Protein AF-A0A7C4BRM4-F1 (afdb_monomer)

Secondary structure (DSSP, 8-state):
-------------SS--EEEETTEEEE--------SEEEEEEE-SS-EEEEEEE-HHHHHHHHHHHT-S-HHHHHHHHT-TT----HHHHHHHHHHHT-HHHHHHHHHHHHHTGGGSS--GGGGHHHHTT--SSPEE-------SSPPPEEEEGGGTEEEEHHHHHHHS-----

Foldseek 3Di:
DDDDDPDDDDDDDPDQDWDDDPPDIRTDDPDPDPPQWDWDWDDDPVDIDTDIDHHPLLVLLVCLVVVVDQLVVSLVVLLALVDADDLVVNLVNCVVVVDQVSLLSVLQSCLQNVVSYVDDPVSNVSSQVSHDPAQEESDDPDDDPDDFDWDADPSSSYTYGPVVCVSRPPPPPD

Mean predicted aligned error: 9.88 Å

Sequence (174 aa):
MKEEDIKNVFIYSKHPSKIRVGKTTYKMIKNKQSFGTIKIEYQTTYTKLDLIITDFERTLIDCARTKSLKLEELIAILKNPKINIDMSRIINYLEKYKKPILYNKIGLILDTTKSFTRLQEEDFEKIR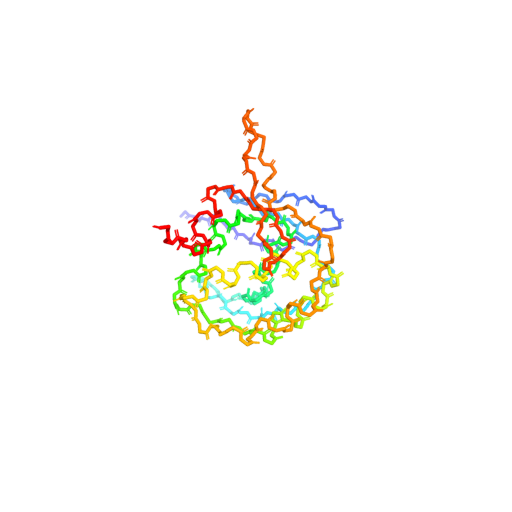KKLSKKIFYAREKELRLIRPRYKYYGKWNIMIPENLYYQIAPKTNI

Solvent-accessible surface area (backbone atoms only — not comparable to full-atom values): 11081 Å² total; per-residue (Å²): 133,85,82,80,83,83,78,85,77,87,84,84,66,101,60,86,51,73,46,72,59,91,93,46,74,48,73,57,72,94,64,97,68,83,74,53,60,42,81,44,79,44,80,53,100,86,50,79,42,84,42,81,43,65,36,70,59,46,45,54,52,47,33,72,70,71,58,78,51,56,72,68,57,54,39,57,61,48,48,38,67,85,57,83,81,61,63,68,57,41,52,55,50,50,59,74,66,71,45,47,69,53,35,26,51,51,48,46,46,51,63,66,22,22,92,33,40,92,61,54,80,73,73,46,51,70,43,60,78,52,46,51,92,62,75,43,69,68,71,76,88,72,92,55,99,66,78,80,58,67,41,80,40,76,95,39,37,31,31,30,43,43,80,56,40,69,75,61,49,78,81,77,84,126

Nearest PDB structures (foldseek):
  2hcj-assembly1_B  TM=4.576E-01  e=3.606E+00  Escherichia coli
  4htw-assembly1_A  TM=3.089E-01  e=5.116E+00  Simian immunodeficiency virus

Radius of gyration: 19.08 Å; Cα contacts (8 Å, |Δi|>4): 186; chains: 1; bounding box: 47×41×61 Å

pLDDT: mean 77.68, std 18.04, range [32.34, 96.81]

Structure (mmCIF, N/CA/C/O backbone):
data_AF-A0A7C4BRM4-F1
#
_entry.id   AF-A0A7C4BRM4-F1
#
loop_
_atom_site.group_PDB
_atom_site.id
_atom_site.type_symbol
_atom_site.label_atom_id
_atom_site.label_alt_id
_atom_site.label_comp_id
_atom_site.label_asym_id
_atom_site.label_entity_id
_atom_site.label_seq_id
_atom_site.pdbx_PDB_ins_code
_atom_site.Cartn_x
_atom_site.Cartn_y
_atom_site.Cartn_z
_atom_site.occupancy
_atom_site.B_iso_or_equiv
_atom_site.auth_seq_id
_atom_site.auth_comp_id
_atom_site.auth_asym_id
_atom_site.auth_atom_id
_atom_site.pdbx_PDB_model_num
ATOM 1 N N . MET A 1 1 ? -13.341 13.755 43.335 1.00 36.22 1 MET A N 1
ATOM 2 C CA . MET A 1 1 ? -12.575 14.728 42.529 1.00 36.22 1 MET A CA 1
ATOM 3 C C . MET A 1 1 ? -12.864 14.385 41.074 1.00 36.22 1 MET A C 1
ATOM 5 O O . MET A 1 1 ? -12.566 13.268 40.682 1.00 36.22 1 MET A O 1
ATOM 9 N N . LYS A 1 2 ? -13.631 15.223 40.364 1.00 33.69 2 LYS A N 1
ATOM 10 C CA . LYS A 1 2 ? -14.141 14.929 39.014 1.00 33.69 2 LYS A CA 1
ATOM 11 C C . LYS A 1 2 ? -13.002 15.117 38.008 1.00 33.69 2 LYS A C 1
ATOM 13 O O . LYS A 1 2 ? -12.504 16.229 37.887 1.00 33.69 2 LYS A O 1
ATOM 18 N N . GLU A 1 3 ? -12.575 14.037 37.360 1.00 36.88 3 GLU A N 1
ATOM 19 C CA . GLU A 1 3 ? -11.632 14.084 36.240 1.00 36.88 3 GLU A CA 1
ATOM 20 C C . GLU A 1 3 ? -12.310 14.739 35.035 1.00 36.88 3 GLU A C 1
ATOM 22 O O . GLU A 1 3 ? -13.430 14.387 34.665 1.00 36.88 3 GLU A O 1
ATOM 27 N N . GLU A 1 4 ? -11.646 15.750 34.485 1.00 40.09 4 GLU A N 1
ATOM 28 C CA . GLU A 1 4 ? -12.152 16.603 33.419 1.00 40.09 4 GLU A CA 1
ATOM 29 C C . GLU A 1 4 ? -12.359 15.834 32.106 1.00 40.09 4 GLU A C 1
ATOM 31 O O . GLU A 1 4 ? -11.478 15.133 31.603 1.00 40.09 4 GLU A O 1
ATOM 36 N N . ASP A 1 5 ? -13.553 16.029 31.546 1.00 43.59 5 ASP A N 1
ATOM 37 C CA . ASP A 1 5 ? -14.030 15.527 30.263 1.00 43.59 5 ASP A CA 1
ATOM 38 C C . ASP A 1 5 ? -13.080 15.859 29.102 1.00 43.59 5 ASP A C 1
ATOM 40 O O . ASP A 1 5 ? -13.054 16.986 28.594 1.00 43.59 5 ASP A O 1
ATOM 44 N N . ILE A 1 6 ? -12.402 14.851 28.551 1.00 36.62 6 ILE A N 1
ATOM 45 C CA . ILE A 1 6 ? -11.828 14.975 27.207 1.00 36.62 6 ILE A CA 1
ATOM 46 C C . ILE A 1 6 ? -12.916 14.631 26.184 1.00 36.62 6 ILE A C 1
ATOM 48 O O . ILE A 1 6 ? -13.073 13.492 25.742 1.00 36.62 6 ILE A O 1
ATOM 52 N N . LYS A 1 7 ? -13.672 15.660 25.787 1.00 42.53 7 LYS A N 1
ATOM 53 C CA . LYS A 1 7 ? -14.561 15.637 24.617 1.00 42.53 7 LYS A CA 1
ATOM 54 C C . LYS A 1 7 ? -13.718 15.537 23.346 1.00 42.53 7 LYS A C 1
ATOM 56 O O . LYS A 1 7 ? -12.992 16.468 22.999 1.00 42.53 7 LYS A O 1
ATOM 61 N N . ASN A 1 8 ? -13.836 14.433 22.613 1.00 38.59 8 ASN A N 1
ATOM 62 C CA . ASN A 1 8 ? -13.218 14.334 21.294 1.00 38.59 8 ASN A CA 1
ATOM 63 C C . ASN A 1 8 ? -14.037 15.131 20.267 1.00 38.59 8 ASN A C 1
ATOM 65 O O . ASN A 1 8 ? -15.181 14.806 19.961 1.00 38.59 8 ASN A O 1
ATOM 69 N N . VAL A 1 9 ? -13.421 16.194 19.751 1.00 32.34 9 VAL A N 1
ATOM 70 C CA . VAL A 1 9 ? -13.951 17.088 18.716 1.00 32.34 9 VAL A CA 1
ATOM 71 C C . VAL A 1 9 ? -13.557 16.556 17.337 1.00 32.34 9 VAL A C 1
ATOM 73 O O . VAL A 1 9 ? -12.372 16.380 17.049 1.00 32.34 9 VAL A O 1
ATOM 76 N N . PHE A 1 10 ? -14.530 16.364 16.447 1.00 38.91 10 PHE A N 1
ATOM 77 C CA . PHE A 1 10 ? -14.266 16.104 15.031 1.00 38.91 10 PHE A CA 1
ATOM 78 C C . PHE A 1 10 ? -14.108 17.435 14.295 1.00 38.91 10 PHE A C 1
ATOM 80 O O . PHE A 1 10 ? -15.077 18.141 14.026 1.00 38.91 10 PHE A O 1
ATOM 87 N N . ILE A 1 11 ? -12.869 17.802 13.976 1.00 38.56 11 ILE A N 1
ATOM 88 C CA . ILE A 1 11 ? -12.576 19.037 13.247 1.00 38.56 11 ILE A CA 1
ATOM 89 C C . ILE A 1 11 ? -12.656 18.733 11.753 1.00 38.56 11 ILE A C 1
ATOM 91 O O . ILE A 1 11 ? -11.810 18.024 11.228 1.00 38.56 11 ILE A O 1
ATOM 95 N N . TYR A 1 12 ? -13.632 19.294 11.044 1.00 36.41 12 TYR A N 1
ATOM 96 C CA . TYR A 1 12 ? -13.579 19.417 9.586 1.00 36.41 12 TYR A CA 1
ATOM 97 C C . TYR A 1 12 ? -13.076 20.821 9.249 1.00 36.41 12 TYR A C 1
ATOM 99 O O . TYR A 1 12 ? -13.705 21.814 9.602 1.00 36.41 12 TYR A O 1
ATOM 107 N N . SER A 1 13 ? -11.922 20.925 8.587 1.00 38.16 13 SER A N 1
ATOM 108 C CA . SER A 1 13 ? -11.332 22.215 8.216 1.00 38.16 13 SER A CA 1
ATOM 109 C C . SER A 1 13 ? -10.962 22.250 6.740 1.00 38.16 13 SER A C 1
ATOM 111 O O . SER A 1 13 ? -10.344 21.332 6.197 1.00 38.16 13 SER A O 1
ATOM 113 N N . LYS A 1 14 ? -11.288 23.368 6.083 1.00 33.44 14 LYS A N 1
ATOM 114 C CA . LYS A 1 14 ? -10.822 23.681 4.727 1.00 33.44 14 LYS A CA 1
ATOM 115 C C . LYS A 1 14 ? -9.321 24.012 4.686 1.00 33.44 14 LYS A C 1
ATOM 117 O O . LYS A 1 14 ? -8.792 24.160 3.584 1.00 33.44 14 LYS A O 1
ATOM 122 N N . HIS A 1 15 ? -8.606 24.065 5.816 1.00 36.53 15 HIS A N 1
ATOM 123 C CA . HIS A 1 15 ? -7.162 24.327 5.888 1.00 36.53 15 HIS A CA 1
ATOM 124 C C . HIS A 1 15 ? -6.343 23.081 6.281 1.00 36.53 15 HIS A C 1
ATOM 126 O O . HIS A 1 15 ? -6.787 22.272 7.094 1.00 36.53 15 HIS A O 1
ATOM 132 N N . PRO A 1 16 ? -5.146 22.880 5.691 1.00 47.50 16 PRO A N 1
ATOM 133 C CA . PRO A 1 16 ? -4.277 21.739 5.972 1.00 47.50 16 PRO A CA 1
ATOM 134 C C . PRO A 1 16 ? -3.497 21.949 7.282 1.00 47.50 16 PRO A C 1
ATOM 136 O O . PRO A 1 16 ? -2.274 22.069 7.270 1.00 47.50 16 PRO A O 1
ATOM 139 N N . SER A 1 17 ? -4.194 22.022 8.411 1.00 52.16 17 SER A N 1
ATOM 140 C CA . SER A 1 17 ? -3.571 22.244 9.720 1.00 52.16 17 SER A CA 1
ATOM 141 C C . SER A 1 17 ? -3.373 20.913 10.451 1.00 52.16 17 SER A C 1
ATOM 143 O O . SER A 1 17 ? -4.239 20.038 10.424 1.00 52.16 17 SER A O 1
ATOM 145 N N . LYS A 1 18 ? -2.212 20.735 11.092 1.00 58.06 18 LYS A N 1
ATOM 146 C CA . LYS A 1 18 ? -2.002 19.655 12.068 1.00 58.06 18 LYS A CA 1
ATOM 147 C C . LYS A 1 18 ? -2.794 20.008 13.330 1.00 58.06 18 LYS A C 1
ATOM 149 O O . LYS A 1 18 ? -2.736 21.152 13.768 1.00 58.06 18 LYS A O 1
ATOM 154 N N . ILE A 1 19 ? -3.505 19.049 13.903 1.00 61.25 19 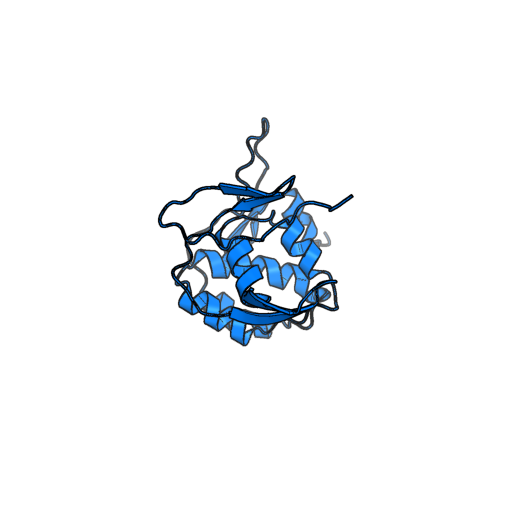ILE A N 1
ATOM 155 C CA . ILE A 1 19 ? -4.225 19.187 15.172 1.00 61.25 19 ILE A CA 1
ATOM 156 C C . ILE A 1 19 ? -3.456 18.374 16.208 1.00 61.25 19 ILE A C 1
ATOM 158 O O . ILE A 1 19 ? -3.060 17.247 15.928 1.00 61.25 19 ILE A O 1
ATOM 162 N N . ARG A 1 20 ? -3.222 18.918 17.398 1.00 54.09 20 ARG A N 1
ATOM 163 C CA . ARG A 1 20 ? -2.585 18.187 18.497 1.00 54.09 20 ARG A CA 1
ATOM 164 C C . ARG A 1 20 ? -3.609 17.966 19.602 1.00 54.09 20 ARG A C 1
ATOM 166 O O . ARG A 1 20 ? -4.235 18.923 20.035 1.00 54.09 20 ARG A O 1
ATOM 173 N N . VAL A 1 21 ? -3.759 16.722 20.048 1.00 62.41 21 VAL A N 1
ATOM 174 C CA . VAL A 1 21 ? -4.578 16.352 21.211 1.00 62.41 21 VAL A CA 1
ATOM 175 C C . VAL A 1 21 ? -3.668 15.586 22.168 1.00 62.41 21 VAL A C 1
ATOM 177 O O . VAL A 1 21 ? -3.157 14.515 21.832 1.00 62.41 21 VAL A O 1
ATOM 180 N N . GLY A 1 22 ? -3.380 16.180 23.328 1.00 73.50 22 GLY A N 1
ATOM 181 C CA . GLY A 1 22 ? -2.374 15.670 24.263 1.00 73.50 22 GLY A CA 1
ATOM 182 C C . GLY A 1 22 ? -0.977 15.548 23.631 1.00 73.50 22 GLY A C 1
ATOM 183 O O . GLY A 1 22 ? -0.415 16.512 23.094 1.00 73.50 22 GLY A O 1
ATOM 184 N N . LYS A 1 23 ? -0.397 14.341 23.686 1.00 64.12 23 LYS A N 1
ATOM 185 C CA . LYS A 1 23 ? 0.900 14.015 23.057 1.00 64.12 23 LYS A CA 1
ATOM 186 C C . LYS A 1 23 ? 0.773 13.578 21.589 1.00 64.12 23 LYS A C 1
ATOM 188 O O . LYS A 1 23 ? 1.789 13.463 20.907 1.00 64.12 23 LYS A O 1
ATOM 193 N N . THR A 1 24 ? -0.444 13.392 21.078 1.00 47.81 24 THR A N 1
ATOM 194 C CA . THR A 1 24 ? -0.688 12.874 19.727 1.00 47.81 24 THR A CA 1
ATOM 195 C C . THR A 1 24 ? -0.944 14.012 18.747 1.00 47.81 24 THR A C 1
ATOM 197 O O . THR A 1 24 ? -1.746 14.911 19.002 1.00 47.81 24 THR A O 1
ATOM 200 N N . THR A 1 25 ? -0.265 13.980 17.599 1.00 53.03 25 THR A N 1
ATOM 201 C CA . THR A 1 25 ? -0.481 14.946 16.514 1.00 53.03 25 THR A CA 1
ATOM 202 C C . THR A 1 25 ? -1.224 14.281 15.364 1.00 53.03 25 THR A C 1
ATOM 204 O O . THR A 1 25 ? -0.700 13.398 14.691 1.00 53.03 25 THR A O 1
ATOM 207 N N . TYR A 1 26 ? -2.429 14.759 15.101 1.00 60.34 26 TYR A N 1
ATOM 208 C CA . TYR A 1 26 ? -3.277 14.370 13.991 1.00 60.34 26 TYR A CA 1
ATOM 209 C C . TYR A 1 26 ? -2.989 15.270 12.798 1.00 60.34 26 TYR A C 1
ATOM 211 O O . TYR A 1 26 ? -2.989 16.500 12.882 1.00 60.34 26 TYR A O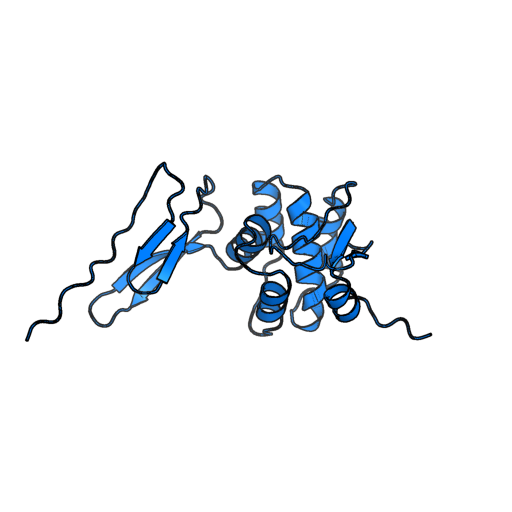 1
ATOM 219 N N . LYS A 1 27 ? -2.734 14.660 11.646 1.00 56.94 27 LYS A N 1
ATOM 220 C CA . LYS A 1 27 ? -2.561 15.399 10.401 1.00 56.94 27 LYS A CA 1
ATOM 221 C C . LYS A 1 27 ? -3.843 15.307 9.599 1.00 56.94 27 LYS A C 1
ATOM 223 O O . LYS A 1 27 ? -4.206 14.233 9.132 1.00 56.94 27 LYS A O 1
ATOM 228 N N . MET A 1 28 ? -4.472 16.452 9.374 1.00 60.50 28 MET A N 1
ATOM 229 C CA . MET A 1 28 ? -5.631 16.528 8.500 1.00 60.50 28 MET A CA 1
ATOM 230 C C . MET A 1 28 ? -5.200 16.279 7.058 1.00 60.50 28 MET A C 1
ATOM 232 O O . MET A 1 28 ? -4.466 17.065 6.451 1.00 60.50 28 MET A O 1
ATOM 236 N N . ILE A 1 29 ? -5.637 15.152 6.503 1.00 56.03 29 ILE A N 1
ATOM 237 C CA . ILE A 1 29 ? -5.436 14.825 5.097 1.00 56.03 29 ILE A CA 1
ATOM 238 C C . ILE A 1 29 ? -6.693 15.282 4.367 1.00 56.03 29 ILE A C 1
ATOM 240 O O . ILE A 1 29 ? -7.750 14.676 4.507 1.00 56.03 29 ILE A O 1
ATOM 244 N N . LYS A 1 30 ? -6.581 16.338 3.553 1.00 55.84 30 LYS A N 1
ATOM 245 C CA . LYS A 1 30 ? -7.643 16.693 2.604 1.00 55.84 30 LYS A CA 1
ATOM 246 C C . LYS A 1 30 ? -7.842 15.518 1.650 1.00 55.84 30 LYS A C 1
ATOM 248 O O . LYS A 1 30 ? -7.034 15.309 0.741 1.00 55.84 30 LYS A O 1
ATOM 253 N N . ASN A 1 31 ? -8.896 14.747 1.871 1.00 59.41 31 ASN A N 1
ATOM 254 C CA . ASN A 1 31 ? -9.268 13.629 1.026 1.00 59.41 31 ASN A CA 1
ATOM 255 C C . ASN A 1 31 ? -10.647 13.923 0.441 1.00 59.41 31 ASN A C 1
ATOM 257 O O . ASN A 1 31 ? -11.637 13.927 1.157 1.00 59.41 31 ASN A O 1
ATOM 261 N N . LYS A 1 32 ? -10.712 14.212 -0.864 1.00 58.97 32 LYS A N 1
ATOM 262 C CA . LYS A 1 32 ? -11.990 14.421 -1.574 1.00 58.97 32 LYS A CA 1
ATOM 263 C C . LYS A 1 32 ? -12.743 13.108 -1.835 1.00 58.97 32 LYS A C 1
ATOM 265 O O . LYS A 1 32 ? -13.770 13.109 -2.496 1.00 58.97 32 LYS A O 1
ATOM 270 N N . GLN A 1 33 ? -12.173 11.983 -1.421 1.00 67.69 33 GLN A N 1
ATOM 271 C CA . GLN A 1 33 ? -12.603 10.651 -1.810 1.00 67.69 33 GLN A CA 1
ATOM 272 C C . GLN A 1 33 ? -13.241 9.967 -0.606 1.00 67.69 33 GLN A C 1
ATOM 274 O O . GLN A 1 33 ? -12.573 9.777 0.406 1.00 67.69 33 GLN A O 1
ATOM 279 N N . SER A 1 34 ? -14.508 9.593 -0.746 1.00 76.56 34 SER A N 1
ATOM 280 C CA . SER A 1 34 ? -15.324 8.926 0.275 1.00 76.56 34 SER A CA 1
ATOM 281 C C . SER A 1 34 ? -15.341 7.398 0.149 1.00 76.56 34 SER A C 1
ATOM 283 O O . SER A 1 34 ? -16.113 6.734 0.825 1.00 76.56 34 SER A O 1
ATOM 285 N N . PHE A 1 35 ? -14.539 6.819 -0.747 1.00 86.56 35 PHE A N 1
ATOM 286 C CA . PHE A 1 35 ? -14.541 5.374 -0.968 1.00 86.56 35 PHE A CA 1
ATOM 287 C C . PHE A 1 35 ? -13.601 4.632 -0.017 1.00 86.56 35 PHE A C 1
ATOM 289 O O . PHE A 1 35 ? -12.606 5.194 0.442 1.00 86.56 35 PHE A O 1
ATOM 296 N N . GLY A 1 36 ? -13.881 3.341 0.186 1.00 86.56 36 GLY A N 1
ATOM 297 C CA . GLY A 1 36 ? -13.086 2.479 1.060 1.00 86.56 36 GLY A CA 1
ATOM 298 C C . GLY A 1 36 ? -13.177 2.900 2.517 1.00 86.56 36 GLY A C 1
ATOM 299 O O . GLY A 1 36 ? -12.179 2.855 3.227 1.00 86.56 36 GLY A O 1
ATOM 300 N N . THR A 1 37 ? -14.351 3.375 2.937 1.00 87.56 37 THR A N 1
ATOM 301 C CA . THR A 1 37 ? -14.653 3.694 4.330 1.00 87.56 37 THR A CA 1
ATOM 302 C C . THR A 1 37 ? -15.570 2.642 4.924 1.00 87.56 37 THR A C 1
ATOM 304 O O . THR A 1 37 ? -16.527 2.217 4.278 1.00 87.56 37 THR A O 1
ATOM 307 N N . ILE A 1 38 ? -15.310 2.278 6.171 1.00 84.44 38 ILE A N 1
ATOM 308 C CA . ILE A 1 38 ? -16.142 1.396 6.979 1.00 84.44 38 ILE A CA 1
ATOM 309 C C . ILE A 1 38 ? -16.584 2.144 8.230 1.00 84.44 38 ILE A C 1
ATOM 311 O O . ILE A 1 38 ? -15.861 2.994 8.756 1.00 84.44 38 ILE A O 1
ATOM 315 N N . LYS A 1 39 ? -17.789 1.827 8.692 1.00 84.06 39 LYS A N 1
ATOM 316 C CA . LYS A 1 39 ? -18.290 2.285 9.980 1.00 84.06 39 LYS A CA 1
ATOM 317 C C . LYS A 1 39 ? -17.947 1.215 11.011 1.00 84.06 39 LYS A C 1
ATOM 319 O O . LYS A 1 39 ? -18.277 0.051 10.803 1.00 84.06 39 LYS A O 1
ATOM 324 N N . ILE A 1 40 ? -17.262 1.603 12.074 1.00 80.00 40 ILE A N 1
ATOM 325 C CA . ILE A 1 40 ? -16.964 0.736 13.210 1.00 80.00 40 ILE A CA 1
ATOM 326 C C . ILE A 1 40 ? -17.614 1.325 14.455 1.00 80.00 40 ILE A C 1
ATOM 328 O O . ILE A 1 40 ? -17.628 2.541 14.635 1.00 80.00 40 ILE A O 1
ATOM 332 N N . GLU A 1 41 ? -18.132 0.459 15.312 1.00 83.81 41 G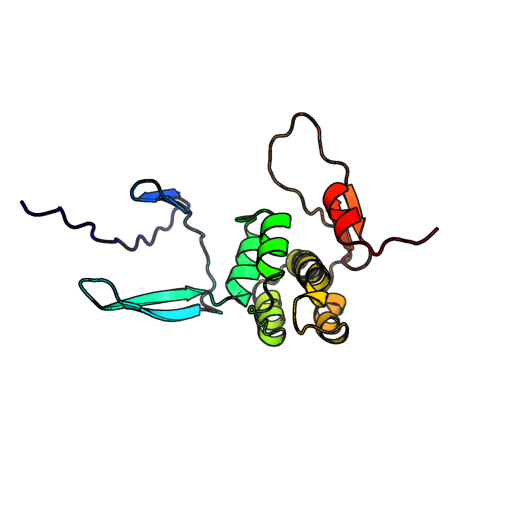LU A N 1
ATOM 333 C CA . GLU A 1 41 ? -18.562 0.848 16.649 1.00 83.81 41 GLU A CA 1
ATOM 334 C C . GLU A 1 41 ? -17.380 0.638 17.599 1.00 83.81 41 GLU A C 1
ATOM 336 O O . GLU A 1 41 ? -16.816 -0.453 17.682 1.00 83.81 41 GLU A O 1
ATOM 341 N N . TYR A 1 42 ? -16.973 1.696 18.289 1.00 76.12 42 TYR A N 1
ATOM 342 C CA . TYR A 1 42 ? -15.928 1.650 19.297 1.00 76.12 42 TYR A CA 1
ATOM 343 C C . TYR A 1 42 ? -16.553 1.783 20.682 1.00 76.12 42 TYR A C 1
ATOM 345 O O . TYR A 1 42 ? -17.102 2.830 21.037 1.00 76.12 42 TYR A O 1
ATOM 353 N N . GLN A 1 43 ? -16.466 0.712 21.468 1.00 75.62 43 GLN A N 1
ATOM 354 C CA . GLN A 1 43 ? -16.891 0.720 22.860 1.00 75.62 43 GLN A CA 1
ATOM 355 C C . GLN A 1 43 ? -15.827 1.420 23.706 1.00 75.62 43 GLN A C 1
ATOM 357 O O . GLN A 1 43 ? -14.686 0.971 23.806 1.00 75.62 43 GLN A O 1
ATOM 362 N N . THR A 1 44 ? -16.217 2.513 24.346 1.00 75.38 44 THR A N 1
ATOM 363 C CA . THR A 1 44 ? -15.442 3.139 25.417 1.00 75.38 44 THR A CA 1
ATOM 364 C C . THR A 1 44 ? -15.981 2.685 26.772 1.00 75.38 44 THR A C 1
ATOM 366 O O . THR A 1 44 ? -17.070 2.111 26.858 1.00 75.38 44 THR A O 1
ATOM 369 N N . THR A 1 45 ? -15.256 3.002 27.843 1.00 69.56 45 THR A N 1
ATOM 370 C CA . THR A 1 45 ? -15.704 2.784 29.228 1.00 69.56 45 THR A CA 1
ATOM 371 C C . THR A 1 45 ? -17.055 3.450 29.534 1.00 69.56 45 THR A C 1
ATOM 373 O O . THR A 1 45 ? -17.758 3.001 30.430 1.00 69.56 45 THR A O 1
ATOM 376 N N . TYR A 1 46 ? -17.440 4.491 28.784 1.00 70.25 46 TYR A N 1
ATOM 377 C CA . TYR A 1 46 ? -18.593 5.343 29.104 1.00 70.25 46 TYR A CA 1
ATOM 378 C C . TYR A 1 46 ? -19.707 5.325 28.049 1.00 70.25 46 TYR A C 1
ATOM 380 O O . TYR A 1 46 ? -20.852 5.635 28.358 1.00 70.25 46 TYR A O 1
ATOM 388 N N . THR A 1 47 ? -19.392 4.996 26.795 1.00 72.56 47 THR A N 1
ATOM 389 C CA . THR A 1 47 ? -20.354 5.018 25.682 1.00 72.56 47 THR A CA 1
ATOM 390 C C . THR A 1 47 ? -19.880 4.204 24.477 1.00 72.56 47 THR A C 1
ATOM 392 O O . THR A 1 47 ? -18.703 3.848 24.372 1.00 72.56 47 THR A O 1
ATOM 395 N N . LYS A 1 48 ? -20.792 3.971 23.536 1.00 76.56 48 LYS A N 1
ATOM 396 C CA . LYS A 1 48 ? -20.508 3.484 22.186 1.00 76.56 48 LYS A CA 1
ATOM 397 C C . LYS A 1 48 ? -20.347 4.664 21.239 1.00 76.56 48 LYS A C 1
ATOM 399 O O . LYS A 1 48 ? -21.181 5.566 21.219 1.00 76.56 48 LYS A O 1
ATOM 404 N N . LEU A 1 49 ? -19.273 4.654 20.459 1.00 76.12 49 LEU A N 1
ATOM 405 C CA . LEU A 1 49 ? -18.997 5.678 19.463 1.00 76.12 49 LEU A CA 1
ATOM 406 C C . LEU A 1 49 ? -18.954 5.065 18.070 1.00 76.12 49 LEU A C 1
ATOM 408 O O . LEU A 1 49 ? -18.159 4.169 17.800 1.00 76.12 49 LEU A O 1
ATOM 412 N N . ASP A 1 50 ? -19.747 5.621 17.166 1.00 78.25 50 ASP A N 1
ATOM 413 C CA . ASP A 1 50 ? -19.667 5.309 15.749 1.00 78.25 50 ASP A CA 1
ATOM 414 C C . ASP A 1 50 ? -18.510 6.075 15.096 1.00 78.25 50 ASP A C 1
ATOM 416 O O . ASP A 1 50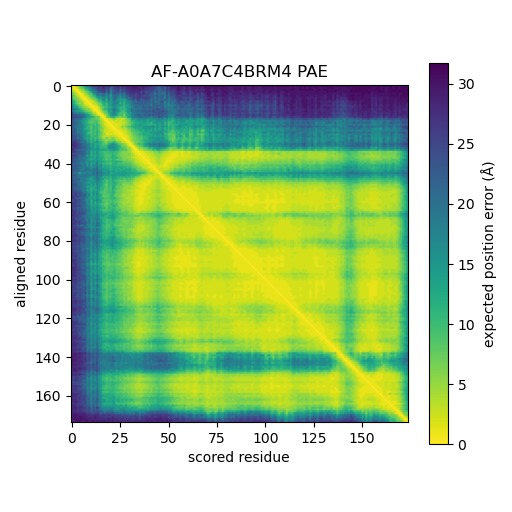 ? -18.527 7.303 14.997 1.00 78.25 50 ASP A O 1
ATOM 420 N N . LEU A 1 51 ? -17.504 5.348 14.616 1.00 75.06 51 LEU A N 1
ATOM 421 C CA . LEU A 1 51 ? -16.359 5.894 13.896 1.00 75.06 51 LEU A CA 1
ATOM 422 C C . LEU A 1 51 ? -16.424 5.501 12.423 1.00 75.06 51 LEU A C 1
ATOM 424 O O . LEU A 1 51 ? -16.652 4.345 12.079 1.00 75.06 51 LEU A O 1
ATOM 428 N N . ILE A 1 52 ? -16.153 6.458 11.539 1.00 79.50 52 ILE A N 1
ATOM 429 C CA . ILE A 1 52 ? -15.941 6.186 10.117 1.00 79.50 52 ILE A CA 1
ATOM 430 C C . ILE A 1 52 ? -14.437 6.207 9.863 1.00 79.50 52 ILE A C 1
ATOM 432 O O . ILE A 1 52 ? -13.790 7.244 10.015 1.00 79.50 52 ILE A O 1
ATOM 436 N N . ILE A 1 53 ? -13.885 5.063 9.471 1.00 79.38 53 ILE A N 1
ATOM 437 C CA . ILE A 1 53 ? -12.460 4.900 9.169 1.00 79.38 53 ILE A CA 1
ATOM 438 C C . ILE A 1 53 ? -12.280 4.358 7.757 1.00 79.38 53 ILE A C 1
ATOM 440 O O . ILE A 1 53 ? -13.230 3.878 7.144 1.00 79.38 53 ILE A O 1
ATOM 444 N N . THR A 1 54 ? -11.068 4.426 7.218 1.00 88.06 54 THR A N 1
ATOM 445 C CA . THR A 1 54 ? -10.750 3.728 5.972 1.00 88.06 54 THR A CA 1
ATOM 446 C C . THR A 1 54 ? -10.535 2.238 6.232 1.00 88.06 54 THR A C 1
ATOM 448 O O . THR A 1 54 ? -9.997 1.862 7.273 1.00 88.06 54 THR A O 1
ATOM 451 N N . ASP A 1 55 ? -10.935 1.387 5.289 1.00 90.62 55 ASP A N 1
ATOM 452 C CA . ASP A 1 55 ? -10.565 -0.028 5.309 1.00 90.62 55 ASP A CA 1
ATOM 453 C C . ASP A 1 55 ? -9.048 -0.205 5.119 1.00 90.62 55 ASP A C 1
ATOM 455 O O . ASP A 1 55 ? -8.293 0.758 4.905 1.00 90.62 55 ASP A O 1
ATOM 459 N N . PHE A 1 56 ? -8.577 -1.442 5.252 1.00 90.62 56 PHE A N 1
ATOM 460 C CA . PHE A 1 56 ? -7.150 -1.733 5.230 1.00 90.62 56 PHE A CA 1
ATOM 461 C C . PHE A 1 56 ? -6.512 -1.387 3.877 1.00 90.62 56 PHE A C 1
ATOM 463 O O . PHE A 1 56 ? -5.504 -0.678 3.834 1.00 90.62 56 PHE A O 1
ATOM 470 N N . GLU A 1 57 ? -7.116 -1.815 2.768 1.00 94.56 57 GLU A N 1
ATOM 471 C CA . GLU A 1 57 ? -6.612 -1.579 1.413 1.00 94.56 57 GLU A CA 1
ATOM 472 C C . GLU A 1 57 ? -6.523 -0.086 1.098 1.00 94.56 57 GLU A C 1
ATOM 474 O O . GLU A 1 57 ? -5.525 0.396 0.548 1.00 94.56 57 GLU A O 1
ATOM 479 N N . ARG A 1 58 ? -7.548 0.680 1.482 1.00 92.69 58 ARG A N 1
ATOM 480 C CA . ARG A 1 58 ? -7.563 2.130 1.324 1.00 92.69 58 ARG A CA 1
ATOM 481 C C . ARG A 1 58 ? -6.474 2.782 2.164 1.00 92.69 58 ARG A C 1
ATOM 483 O O . ARG A 1 58 ? -5.756 3.640 1.649 1.00 92.69 58 ARG A O 1
ATOM 490 N N . THR A 1 59 ? -6.331 2.366 3.420 1.00 90.56 59 THR A N 1
ATOM 491 C CA . THR A 1 59 ? -5.311 2.881 4.346 1.00 90.56 59 THR A CA 1
ATOM 492 C C . THR A 1 59 ? -3.901 2.624 3.820 1.00 90.56 59 THR A C 1
ATOM 494 O O . THR A 1 59 ? -3.077 3.539 3.796 1.00 90.56 59 THR A O 1
ATOM 497 N N . LEU A 1 60 ? -3.636 1.417 3.313 1.00 92.19 60 LEU A N 1
ATOM 498 C CA . LEU A 1 60 ? -2.362 1.048 2.699 1.00 92.19 60 LEU A CA 1
ATOM 499 C C . LEU A 1 60 ? -2.013 1.981 1.529 1.00 92.19 60 LEU A C 1
ATOM 501 O O . LEU A 1 60 ? -0.909 2.538 1.469 1.00 92.19 60 LEU A O 1
ATOM 505 N N . ILE A 1 61 ? -2.967 2.205 0.620 1.00 93.06 61 ILE A N 1
ATOM 506 C CA . ILE A 1 61 ? -2.769 3.097 -0.529 1.00 93.06 61 ILE A CA 1
ATOM 507 C C . ILE A 1 61 ? -2.576 4.546 -0.078 1.00 93.06 61 ILE A C 1
ATOM 509 O O . ILE A 1 61 ? -1.699 5.241 -0.606 1.00 93.06 61 ILE A O 1
ATOM 513 N N . ASP A 1 62 ? -3.351 5.013 0.902 1.00 88.75 62 ASP A N 1
ATOM 514 C CA . ASP A 1 62 ? -3.201 6.358 1.445 1.00 88.75 62 ASP A CA 1
ATOM 515 C C . ASP A 1 62 ? -1.817 6.555 2.071 1.00 88.75 62 ASP A C 1
ATOM 517 O O . ASP A 1 62 ? -1.146 7.520 1.702 1.00 88.75 62 ASP A O 1
ATOM 521 N N . CYS A 1 63 ? -1.322 5.625 2.893 1.00 87.25 63 CYS A N 1
ATOM 522 C CA . CYS A 1 63 ? 0.023 5.708 3.466 1.00 87.25 63 CYS A CA 1
ATOM 523 C C . CYS A 1 63 ? 1.115 5.747 2.386 1.00 87.25 63 CYS A C 1
ATOM 525 O O . CYS A 1 63 ? 2.003 6.607 2.443 1.00 87.25 63 CYS A O 1
ATOM 527 N N . ALA A 1 64 ? 1.020 4.906 1.350 1.00 88.12 64 ALA A N 1
ATOM 528 C CA . ALA A 1 64 ? 1.961 4.915 0.226 1.00 88.12 64 ALA A CA 1
ATOM 529 C C . ALA A 1 64 ? 1.910 6.230 -0.584 1.00 88.12 64 ALA A C 1
ATOM 531 O O . ALA A 1 64 ? 2.930 6.707 -1.114 1.00 88.12 64 ALA A O 1
ATOM 532 N N . ARG A 1 65 ? 0.725 6.844 -0.690 1.00 87.38 65 ARG A N 1
ATOM 533 C CA . ARG A 1 65 ? 0.478 8.101 -1.409 1.00 87.38 65 ARG A CA 1
ATOM 534 C C . ARG A 1 65 ? 0.988 9.317 -0.646 1.00 87.38 65 ARG A C 1
ATOM 536 O O . ARG A 1 65 ? 1.664 10.160 -1.241 1.00 87.38 65 ARG A O 1
ATOM 543 N N . THR A 1 66 ? 0.631 9.442 0.627 1.00 81.2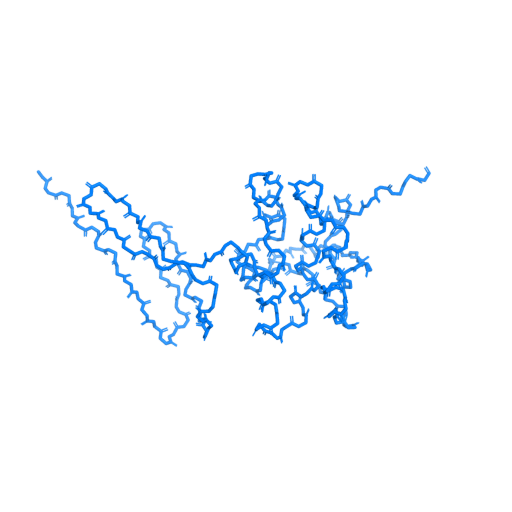5 66 THR A N 1
ATOM 544 C CA . THR A 1 66 ? 0.940 10.605 1.471 1.00 81.25 66 THR A CA 1
ATOM 545 C C . THR A 1 66 ? 2.338 10.544 2.066 1.00 81.25 66 THR A C 1
ATOM 547 O O . THR A 1 66 ? 2.826 11.583 2.513 1.00 81.25 66 THR A O 1
ATOM 550 N N . LYS A 1 67 ? 2.984 9.368 2.026 1.00 76.06 67 LYS A N 1
ATOM 551 C CA . LYS A 1 67 ? 4.237 9.083 2.736 1.00 76.06 67 LYS A CA 1
ATOM 552 C C . LYS A 1 67 ? 4.071 9.293 4.245 1.00 76.06 67 LYS A C 1
ATOM 554 O O . LYS A 1 67 ? 4.922 9.909 4.879 1.00 76.06 67 LYS A O 1
ATOM 559 N N . SER A 1 68 ? 2.918 8.883 4.783 1.00 72.50 68 SER A N 1
ATOM 560 C CA . SER A 1 68 ? 2.645 8.968 6.226 1.00 72.50 68 SER A CA 1
ATOM 561 C C . SER A 1 68 ? 3.477 7.969 7.030 1.00 72.50 68 SER A C 1
ATOM 563 O O . SER A 1 68 ? 3.747 8.231 8.193 1.00 72.50 68 SER A O 1
ATOM 565 N N . LEU A 1 69 ? 3.880 6.865 6.397 1.00 76.38 69 LEU A N 1
ATOM 566 C CA . LEU A 1 69 ? 4.779 5.851 6.937 1.00 76.38 69 LEU A CA 1
ATOM 567 C C . LEU A 1 69 ? 5.972 5.681 5.999 1.00 76.38 69 LEU A C 1
ATOM 569 O O . LEU A 1 69 ? 5.860 5.941 4.789 1.00 76.38 69 LEU A O 1
ATOM 573 N N . LYS A 1 70 ? 7.098 5.240 6.560 1.00 82.06 70 LYS A N 1
ATOM 574 C CA . LYS A 1 70 ? 8.257 4.806 5.779 1.00 82.06 70 LYS A CA 1
ATOM 575 C C . LYS A 1 70 ? 7.907 3.553 4.985 1.00 82.06 70 LYS A C 1
ATOM 577 O O . LYS A 1 70 ? 6.988 2.808 5.335 1.00 82.06 70 LYS A O 1
ATOM 582 N N . LEU A 1 71 ? 8.611 3.330 3.879 1.00 82.69 71 LEU A N 1
ATOM 583 C CA . LEU A 1 71 ? 8.333 2.176 3.021 1.00 82.69 71 LEU A CA 1
ATOM 584 C C . LEU A 1 71 ? 8.613 0.866 3.773 1.00 82.69 71 LEU A C 1
ATOM 586 O O . LEU A 1 71 ? 7.835 -0.079 3.696 1.00 82.69 71 LEU A O 1
ATOM 590 N N . GLU A 1 72 ? 9.688 0.856 4.547 1.00 82.38 72 GLU A N 1
ATOM 591 C CA . GLU A 1 72 ? 10.145 -0.235 5.396 1.00 82.38 72 GLU A CA 1
ATOM 592 C C . GLU A 1 72 ? 9.117 -0.572 6.482 1.00 82.38 72 GLU A C 1
ATOM 594 O O . GLU A 1 72 ? 8.823 -1.744 6.702 1.00 82.38 72 GLU A O 1
ATOM 599 N N . GLU A 1 73 ? 8.517 0.441 7.114 1.00 85.38 73 GLU A N 1
ATOM 600 C CA . GLU A 1 73 ? 7.462 0.261 8.122 1.00 85.38 73 GLU A CA 1
ATOM 601 C C . GLU A 1 73 ? 6.204 -0.358 7.507 1.00 85.38 73 GLU A C 1
ATOM 603 O O . GLU A 1 73 ? 5.631 -1.289 8.071 1.00 85.38 73 GLU A O 1
ATOM 608 N N . LEU A 1 74 ? 5.793 0.111 6.323 1.00 87.94 74 LEU A N 1
ATOM 609 C CA . LEU A 1 74 ? 4.656 -0.465 5.599 1.00 87.94 74 LEU A CA 1
ATOM 610 C C . LEU A 1 74 ? 4.892 -1.932 5.243 1.00 87.94 74 LEU A C 1
ATOM 612 O O . LEU A 1 74 ? 4.010 -2.763 5.451 1.00 87.94 74 LEU A O 1
ATOM 616 N N . ILE A 1 75 ? 6.084 -2.248 4.736 1.00 87.50 75 ILE A N 1
ATOM 617 C CA . ILE A 1 75 ? 6.482 -3.623 4.432 1.00 87.50 75 ILE A CA 1
ATOM 618 C C . ILE A 1 75 ? 6.465 -4.469 5.710 1.00 87.50 75 ILE A C 1
ATOM 620 O O . ILE A 1 75 ? 5.923 -5.568 5.695 1.00 87.50 75 ILE A O 1
ATOM 624 N N . ALA A 1 76 ? 7.011 -3.966 6.820 1.00 87.31 76 ALA A N 1
ATOM 625 C CA . ALA A 1 76 ? 7.045 -4.686 8.090 1.00 87.31 76 ALA A CA 1
ATOM 626 C C . ALA A 1 76 ? 5.640 -5.000 8.629 1.00 87.31 76 ALA A C 1
ATOM 628 O O . ALA A 1 76 ? 5.398 -6.129 9.048 1.00 87.31 76 ALA A O 1
ATOM 629 N N . ILE A 1 77 ? 4.701 -4.048 8.559 1.00 88.56 77 ILE A N 1
ATOM 630 C CA . ILE A 1 77 ? 3.297 -4.267 8.948 1.00 88.56 77 ILE A CA 1
ATOM 631 C C . ILE A 1 77 ? 2.689 -5.410 8.130 1.00 88.56 77 ILE A C 1
ATOM 633 O O . ILE A 1 77 ? 2.077 -6.318 8.686 1.00 88.56 77 ILE A O 1
ATOM 637 N N . LEU A 1 78 ? 2.899 -5.390 6.814 1.00 89.19 78 LEU A N 1
ATOM 638 C CA . LEU A 1 78 ? 2.353 -6.365 5.870 1.00 89.19 78 LEU A CA 1
ATOM 639 C C . LEU A 1 78 ? 3.008 -7.753 5.934 1.00 89.19 78 LEU A C 1
ATOM 641 O O . LEU A 1 78 ? 2.480 -8.694 5.351 1.00 89.19 78 LEU A O 1
ATOM 645 N N . LYS A 1 79 ? 4.115 -7.916 6.669 1.00 88.19 79 LYS A N 1
ATOM 646 C CA . LYS A 1 79 ? 4.668 -9.244 6.984 1.00 88.19 79 LYS A CA 1
ATOM 647 C C . LYS A 1 79 ? 3.837 -10.010 8.021 1.00 88.19 79 LYS A C 1
ATOM 649 O O . LYS A 1 79 ? 4.132 -11.172 8.286 1.00 88.19 79 LYS A O 1
ATOM 654 N N . ASN A 1 80 ? 2.819 -9.391 8.624 1.00 86.56 80 ASN A N 1
ATOM 655 C CA . ASN A 1 80 ? 1.918 -10.075 9.545 1.00 86.56 80 ASN A CA 1
ATOM 656 C C . ASN A 1 80 ? 0.962 -11.014 8.775 1.00 86.56 80 ASN A C 1
ATOM 658 O O . ASN A 1 80 ? 0.085 -10.518 8.065 1.00 86.56 80 ASN A O 1
ATOM 662 N N . PRO A 1 81 ? 1.036 -12.344 8.976 1.00 80.44 81 PRO A N 1
ATOM 663 C CA . PRO A 1 81 ? 0.239 -13.314 8.220 1.00 80.44 81 PRO A CA 1
ATOM 664 C C . PRO A 1 81 ? -1.265 -13.252 8.519 1.00 80.44 81 PRO A C 1
ATOM 666 O O . PRO A 1 81 ? -2.066 -13.845 7.800 1.00 80.44 81 PRO A O 1
ATOM 669 N N . LYS A 1 82 ? -1.676 -12.542 9.580 1.00 84.44 82 LYS A N 1
ATOM 670 C CA . LYS A 1 82 ? -3.093 -12.304 9.893 1.00 84.44 82 LYS A CA 1
ATOM 671 C C . LYS A 1 82 ? -3.730 -11.251 8.985 1.00 84.44 82 LYS A C 1
ATOM 673 O O . LYS A 1 82 ? -4.952 -11.126 8.976 1.00 84.44 82 LYS A O 1
ATOM 678 N N . ILE A 1 83 ? -2.929 -10.476 8.256 1.00 85.19 83 ILE A N 1
ATOM 679 C CA . ILE A 1 83 ? -3.435 -9.473 7.325 1.00 85.19 83 ILE A CA 1
ATOM 680 C C . ILE A 1 83 ? -3.869 -10.178 6.041 1.00 85.19 83 ILE A C 1
ATOM 682 O O . ILE A 1 83 ? -3.052 -10.736 5.312 1.00 85.19 83 ILE A O 1
ATOM 686 N N . ASN A 1 84 ? -5.169 -10.121 5.760 1.00 87.69 84 ASN A N 1
ATOM 687 C CA . ASN A 1 84 ? -5.728 -10.555 4.489 1.00 87.69 84 ASN A CA 1
ATOM 688 C C . ASN A 1 84 ? -5.923 -9.342 3.577 1.00 87.69 84 ASN A C 1
ATOM 690 O O . ASN A 1 84 ? -6.440 -8.322 4.027 1.00 87.69 84 ASN A O 1
ATOM 694 N N . ILE A 1 85 ? -5.509 -9.460 2.317 1.00 92.25 85 ILE A N 1
ATOM 695 C CA . ILE A 1 85 ? -5.515 -8.354 1.357 1.00 92.25 85 ILE A CA 1
ATOM 696 C C . ILE A 1 85 ? -6.477 -8.697 0.232 1.00 92.25 85 ILE A C 1
ATOM 698 O O . ILE A 1 85 ? -6.276 -9.673 -0.488 1.00 92.25 85 ILE A O 1
ATOM 702 N N . ASP A 1 86 ? -7.499 -7.868 0.050 1.00 94.06 86 ASP A N 1
ATOM 703 C CA . ASP A 1 86 ? -8.405 -7.966 -1.087 1.00 94.06 86 ASP A CA 1
ATOM 704 C C . ASP A 1 86 ? -7.813 -7.220 -2.294 1.00 94.06 86 ASP A C 1
ATOM 706 O O . ASP A 1 86 ? -7.901 -5.993 -2.435 1.00 94.06 86 ASP A O 1
ATOM 710 N N . MET A 1 87 ? -7.211 -7.979 -3.210 1.00 94.56 87 MET A N 1
ATOM 711 C CA . MET A 1 87 ? -6.608 -7.426 -4.426 1.00 94.56 87 MET A CA 1
ATOM 712 C C . MET A 1 87 ? -7.612 -6.721 -5.336 1.00 94.56 87 MET A C 1
ATOM 714 O O . MET A 1 87 ? -7.256 -5.747 -6.007 1.00 94.56 87 MET A O 1
ATOM 718 N N . SER A 1 88 ? -8.877 -7.143 -5.332 1.00 94.75 88 SER A N 1
ATOM 719 C CA . SER A 1 88 ? -9.918 -6.488 -6.125 1.00 94.75 88 SER A CA 1
ATOM 720 C C . SER A 1 88 ? -10.193 -5.079 -5.600 1.00 94.75 88 SER A C 1
ATOM 722 O O . SER A 1 88 ? -10.302 -4.136 -6.392 1.00 94.75 88 SER A O 1
ATOM 724 N N . ARG A 1 89 ? -10.213 -4.894 -4.272 1.00 96.31 89 ARG A N 1
ATOM 725 C CA . ARG A 1 89 ? -10.306 -3.562 -3.648 1.00 96.31 89 ARG A CA 1
ATOM 726 C C . ARG A 1 89 ? -9.082 -2.710 -3.934 1.00 96.31 89 ARG A C 1
ATOM 728 O O . ARG A 1 89 ? -9.248 -1.557 -4.329 1.00 96.31 89 ARG A O 1
ATOM 735 N N . ILE A 1 90 ? -7.873 -3.266 -3.812 1.00 96.81 90 ILE A N 1
ATOM 736 C CA . ILE A 1 90 ? -6.630 -2.548 -4.138 1.00 96.81 90 ILE A CA 1
ATOM 737 C C . ILE A 1 90 ? -6.695 -1.972 -5.556 1.00 96.81 90 ILE A C 1
ATOM 739 O O . ILE A 1 90 ? -6.469 -0.775 -5.749 1.00 96.81 90 ILE A O 1
ATOM 743 N N . ILE A 1 91 ? -7.050 -2.793 -6.546 1.00 96.06 91 ILE A N 1
ATOM 744 C CA . ILE A 1 91 ? -7.116 -2.374 -7.951 1.00 96.06 91 ILE A CA 1
ATOM 745 C C . ILE A 1 91 ? -8.187 -1.298 -8.150 1.00 96.06 91 ILE A C 1
ATOM 747 O O . ILE A 1 91 ? -7.888 -0.238 -8.704 1.00 96.06 91 ILE A O 1
ATOM 751 N N . ASN A 1 92 ? -9.398 -1.515 -7.630 1.00 95.94 92 ASN A N 1
ATOM 752 C CA . ASN A 1 92 ? -10.491 -0.539 -7.683 1.00 95.94 92 ASN A CA 1
ATOM 753 C C . ASN A 1 92 ? -10.071 0.817 -7.083 1.00 95.94 92 ASN A C 1
ATOM 755 O O . ASN A 1 92 ? -10.334 1.890 -7.629 1.00 95.94 92 ASN A O 1
ATOM 759 N N . TYR A 1 93 ? -9.364 0.797 -5.955 1.00 95.88 93 TYR A N 1
ATOM 760 C CA . TYR A 1 93 ? -8.910 2.010 -5.286 1.00 95.88 93 TYR A CA 1
ATOM 761 C C . TYR A 1 93 ? -7.813 2.720 -6.078 1.00 95.88 93 TYR A C 1
ATOM 763 O O . TYR A 1 93 ? -7.902 3.936 -6.274 1.00 95.88 93 TYR A O 1
ATOM 771 N N . LEU A 1 94 ? -6.823 1.990 -6.598 1.00 95.69 94 LEU A N 1
ATOM 772 C CA . LEU A 1 94 ? -5.780 2.532 -7.476 1.00 95.69 94 LEU A CA 1
ATOM 773 C C . LEU A 1 94 ? -6.367 3.217 -8.722 1.00 95.69 94 LEU A C 1
ATOM 775 O O . LEU A 1 94 ? -5.912 4.301 -9.108 1.00 95.69 94 LEU A O 1
ATOM 779 N N . GLU A 1 95 ? -7.405 2.632 -9.319 1.00 94.62 95 GLU A N 1
ATOM 780 C CA . GLU A 1 95 ? -8.143 3.207 -10.448 1.00 94.62 95 GLU A CA 1
ATOM 781 C C . GLU A 1 95 ? -8.817 4.522 -10.077 1.00 94.62 95 GLU A C 1
ATOM 783 O O . GLU A 1 95 ? -8.658 5.518 -10.785 1.00 94.62 95 GLU A O 1
ATOM 788 N N . LYS A 1 96 ? -9.489 4.572 -8.926 1.00 93.62 96 LYS A N 1
ATOM 789 C CA . LYS A 1 96 ? -10.136 5.792 -8.430 1.00 93.62 96 LYS A CA 1
ATOM 790 C C . LYS A 1 96 ? -9.140 6.903 -8.088 1.00 93.62 96 LYS A C 1
ATOM 792 O O . LYS A 1 96 ? -9.459 8.080 -8.261 1.00 93.62 96 LYS A O 1
ATOM 797 N N . TYR A 1 97 ? -7.926 6.576 -7.635 1.00 91.75 97 TYR A N 1
ATOM 798 C CA . TYR A 1 97 ? -6.885 7.588 -7.415 1.00 91.75 97 TYR A CA 1
ATOM 799 C C . TYR A 1 97 ? -6.320 8.180 -8.705 1.00 91.75 97 TYR A C 1
ATOM 801 O O . TYR A 1 97 ? -5.845 9.315 -8.660 1.00 91.75 97 TYR A O 1
ATOM 809 N N . LYS A 1 98 ? -6.328 7.431 -9.818 1.00 91.25 98 LYS A N 1
ATOM 810 C CA . LYS A 1 98 ? -5.789 7.856 -11.124 1.00 91.25 98 LYS A CA 1
ATOM 811 C C . LYS A 1 98 ? -4.338 8.363 -11.049 1.00 91.25 98 LYS A C 1
ATOM 813 O O . LYS A 1 98 ? -3.970 9.344 -11.689 1.00 91.25 98 LYS A O 1
ATOM 818 N N . LYS A 1 99 ? -3.497 7.711 -10.235 1.00 91.19 99 LYS A N 1
ATOM 819 C CA . LYS A 1 99 ? -2.077 8.072 -10.061 1.00 91.19 99 LYS A CA 1
ATOM 820 C C . LYS A 1 99 ? -1.164 6.904 -10.438 1.00 91.19 99 LYS A C 1
ATOM 822 O O . LYS A 1 99 ? -1.015 6.000 -9.619 1.00 91.19 99 LYS A O 1
ATOM 827 N N . PRO A 1 100 ? -0.480 6.955 -11.597 1.00 90.81 100 PRO A N 1
ATOM 828 C CA . PRO A 1 100 ? 0.386 5.867 -12.057 1.00 90.81 100 PRO A CA 1
ATOM 829 C C . PRO A 1 100 ? 1.439 5.433 -11.026 1.00 90.81 100 PRO A C 1
ATOM 831 O O . PRO A 1 100 ? 1.591 4.248 -10.774 1.00 90.81 100 PRO A O 1
ATOM 834 N N . ILE A 1 101 ? 2.067 6.385 -10.321 1.00 91.06 101 ILE A N 1
ATOM 835 C CA . ILE A 1 101 ? 3.058 6.095 -9.266 1.00 91.06 101 ILE A CA 1
ATOM 836 C C . ILE A 1 101 ? 2.539 5.170 -8.150 1.00 91.06 101 ILE A C 1
ATOM 838 O O . ILE A 1 101 ? 3.336 4.501 -7.496 1.00 91.06 101 ILE A O 1
ATOM 842 N N . LEU A 1 102 ? 1.227 5.140 -7.891 1.00 93.88 102 LEU A N 1
ATOM 843 C CA . LEU A 1 102 ? 0.668 4.259 -6.867 1.00 93.88 102 LEU A CA 1
ATOM 844 C C . LEU A 1 102 ? 0.696 2.795 -7.303 1.00 93.88 102 LEU A C 1
ATOM 846 O O . LEU A 1 102 ? 0.946 1.953 -6.454 1.00 93.88 102 LEU A O 1
ATOM 850 N N . TYR A 1 103 ? 0.544 2.496 -8.596 1.00 95.69 103 TYR A N 1
ATOM 851 C CA . TYR A 1 103 ? 0.686 1.130 -9.109 1.00 95.69 103 TYR A CA 1
ATOM 852 C C . TYR A 1 103 ? 2.111 0.616 -8.892 1.00 95.69 103 TYR A C 1
ATOM 854 O O . TYR A 1 103 ? 2.292 -0.460 -8.335 1.00 95.69 103 TYR A O 1
ATOM 862 N N . ASN A 1 104 ? 3.122 1.428 -9.223 1.00 93.81 104 ASN A N 1
ATOM 863 C CA . ASN A 1 104 ? 4.530 1.092 -8.989 1.00 93.81 104 ASN A CA 1
ATOM 864 C C . ASN A 1 104 ? 4.823 0.829 -7.501 1.00 93.81 104 ASN A C 1
ATOM 866 O O . ASN A 1 104 ? 5.462 -0.158 -7.149 1.00 93.81 104 ASN A O 1
ATOM 870 N N . LYS A 1 105 ? 4.346 1.713 -6.615 1.00 92.19 105 LYS A N 1
ATOM 871 C CA . LYS A 1 105 ? 4.586 1.600 -5.169 1.00 92.19 105 LYS A CA 1
ATOM 872 C C . LYS A 1 105 ? 3.855 0.425 -4.533 1.00 92.19 105 LYS A C 1
ATOM 874 O O . LYS A 1 105 ? 4.457 -0.295 -3.750 1.00 92.19 105 LYS A O 1
ATOM 879 N N . ILE A 1 106 ? 2.566 0.267 -4.825 1.00 94.69 106 ILE A N 1
ATOM 880 C CA . ILE A 1 106 ? 1.742 -0.784 -4.223 1.00 94.69 106 ILE A CA 1
ATOM 881 C C . ILE A 1 106 ? 2.155 -2.150 -4.752 1.00 94.69 106 ILE A C 1
ATOM 883 O O . ILE A 1 106 ? 2.273 -3.072 -3.956 1.00 94.69 106 ILE A O 1
ATOM 887 N N . GLY A 1 107 ? 2.480 -2.252 -6.044 1.00 94.00 107 GLY A N 1
ATOM 888 C CA . GLY A 1 107 ? 3.085 -3.453 -6.608 1.00 94.00 107 GLY A CA 1
ATOM 889 C C . GLY A 1 107 ? 4.353 -3.860 -5.860 1.00 94.00 107 GLY A C 1
ATOM 890 O O . GLY A 1 107 ? 4.419 -4.974 -5.355 1.00 94.00 107 GLY A O 1
ATOM 891 N N . LEU A 1 108 ? 5.305 -2.932 -5.687 1.00 92.25 108 LEU A N 1
ATOM 892 C CA . LEU A 1 108 ? 6.525 -3.180 -4.911 1.00 92.25 108 LEU A CA 1
ATOM 893 C C . LEU A 1 108 ? 6.225 -3.657 -3.485 1.00 92.25 108 LEU A C 1
ATOM 895 O O . LEU A 1 108 ? 6.791 -4.655 -3.049 1.00 92.25 108 LEU A O 1
ATOM 899 N N . ILE A 1 109 ? 5.367 -2.936 -2.760 1.00 92.38 109 ILE A N 1
ATOM 900 C CA . ILE A 1 109 ? 5.051 -3.236 -1.358 1.00 92.38 109 ILE A CA 1
ATOM 901 C C . ILE A 1 109 ? 4.466 -4.645 -1.226 1.00 92.38 109 ILE A C 1
ATOM 903 O O . ILE A 1 109 ? 4.968 -5.437 -0.436 1.00 92.38 109 ILE A O 1
ATOM 907 N N . LEU A 1 110 ? 3.440 -4.956 -2.018 1.00 93.38 110 LEU A N 1
ATOM 908 C CA . LEU A 1 110 ? 2.709 -6.217 -1.932 1.00 93.38 110 LEU A CA 1
ATOM 909 C C . LEU A 1 110 ? 3.547 -7.413 -2.409 1.00 93.38 110 LEU A C 1
ATOM 911 O O . LEU A 1 110 ? 3.515 -8.466 -1.782 1.00 93.38 110 LEU A O 1
ATOM 915 N N . ASP A 1 111 ? 4.337 -7.249 -3.472 1.00 90.94 111 ASP A N 1
ATOM 916 C CA . ASP A 1 111 ? 5.234 -8.296 -3.985 1.00 90.94 111 ASP A CA 1
ATOM 917 C C . ASP A 1 111 ? 6.342 -8.633 -2.983 1.0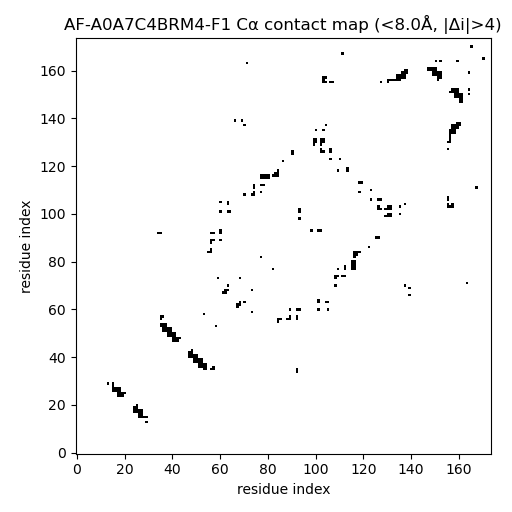0 90.94 111 ASP A C 1
ATOM 919 O O . ASP A 1 111 ? 6.666 -9.799 -2.773 1.00 90.94 111 ASP A O 1
ATOM 923 N N . THR A 1 112 ? 6.859 -7.621 -2.280 1.00 89.25 112 THR A N 1
ATOM 924 C CA . THR A 1 112 ? 7.840 -7.811 -1.198 1.00 89.25 112 THR A CA 1
ATOM 925 C C . THR A 1 112 ? 7.284 -8.654 -0.053 1.00 89.25 112 THR A C 1
ATOM 927 O O . THR A 1 112 ? 8.024 -9.354 0.637 1.00 89.25 112 THR A O 1
ATOM 930 N N . THR A 1 113 ? 5.978 -8.574 0.181 1.00 89.06 113 THR A N 1
ATOM 931 C CA . THR A 1 113 ? 5.305 -9.252 1.291 1.00 89.06 113 THR A CA 1
ATOM 932 C C . THR A 1 113 ? 4.544 -10.488 0.834 1.00 89.06 113 THR A C 1
ATOM 934 O O . THR A 1 113 ? 3.837 -11.094 1.635 1.00 89.06 113 THR A O 1
ATOM 937 N N . LYS A 1 114 ? 4.688 -10.903 -0.432 1.00 87.75 114 LYS A N 1
ATOM 938 C CA . LYS A 1 114 ? 3.913 -12.016 -0.990 1.00 87.75 114 LYS A CA 1
ATOM 939 C C . LYS A 1 114 ? 4.125 -13.321 -0.226 1.00 87.75 114 LYS A C 1
ATOM 941 O O . LYS A 1 114 ? 3.162 -14.013 0.049 1.00 87.75 114 LYS A O 1
ATOM 946 N N . SER A 1 115 ? 5.350 -13.593 0.237 1.00 85.31 115 SER A N 1
ATOM 947 C CA . SER A 1 115 ? 5.669 -14.792 1.032 1.00 85.31 115 SER A CA 1
ATOM 948 C C . SER A 1 115 ? 5.018 -14.815 2.420 1.00 85.31 115 SER A C 1
ATOM 950 O O . SER A 1 115 ? 5.024 -15.849 3.076 1.00 85.31 115 SER A O 1
ATOM 952 N N . PHE A 1 116 ? 4.496 -13.679 2.886 1.00 86.38 116 PHE A N 1
ATOM 953 C CA . PHE A 1 116 ? 3.821 -13.529 4.179 1.00 86.38 116 PHE A CA 1
ATOM 954 C C . PHE A 1 116 ? 2.310 -13.331 4.033 1.00 86.38 116 PHE A C 1
ATOM 956 O O . PHE A 1 116 ? 1.598 -13.234 5.028 1.00 86.38 116 PHE A O 1
ATOM 963 N N . THR A 1 117 ? 1.819 -13.253 2.799 1.00 85.06 117 THR A N 1
ATOM 964 C CA . THR A 1 117 ? 0.411 -13.035 2.474 1.00 85.06 117 THR A CA 1
ATOM 965 C C . THR A 1 117 ? -0.075 -14.188 1.598 1.00 85.06 117 THR A C 1
ATOM 967 O O . THR A 1 117 ? 0.681 -15.091 1.254 1.00 85.06 117 THR A O 1
ATOM 970 N N . ARG A 1 118 ? -1.362 -14.198 1.246 1.00 87.19 118 ARG A N 1
ATOM 971 C CA . ARG A 1 118 ? -1.932 -15.220 0.349 1.00 87.19 118 ARG A CA 1
ATOM 972 C C . ARG A 1 118 ? -1.830 -14.844 -1.133 1.00 87.19 118 ARG A C 1
ATOM 974 O O . ARG A 1 118 ? -2.390 -15.546 -1.969 1.00 87.19 118 ARG A O 1
ATOM 981 N N . LEU A 1 119 ? -1.136 -13.747 -1.437 1.00 89.19 119 LEU A N 1
ATOM 982 C CA . LEU A 1 119 ? -1.024 -13.192 -2.780 1.00 89.19 119 LEU A CA 1
ATOM 983 C C . LEU A 1 119 ? -0.166 -14.082 -3.678 1.00 89.19 119 LEU A C 1
ATOM 985 O O . LEU A 1 119 ? 0.922 -14.505 -3.285 1.00 89.19 119 LEU A O 1
ATOM 989 N N . GLN A 1 120 ? -0.640 -14.306 -4.896 1.00 88.94 120 GLN A N 1
ATOM 990 C CA . GLN A 1 120 ? 0.048 -15.064 -5.935 1.00 88.94 120 GLN A CA 1
ATOM 991 C C . GLN A 1 120 ? 0.543 -14.141 -7.052 1.00 88.94 120 GLN A C 1
ATOM 993 O O . GLN A 1 120 ? 0.174 -12.969 -7.130 1.00 88.94 120 GLN A O 1
ATOM 998 N N . GLU A 1 121 ? 1.421 -14.638 -7.924 1.00 88.00 121 GLU A N 1
ATOM 999 C CA . GLU A 1 121 ? 2.034 -13.821 -8.980 1.00 88.00 121 GLU A CA 1
ATOM 1000 C C . GLU A 1 121 ? 0.986 -13.314 -9.999 1.00 88.00 121 GLU A C 1
ATOM 1002 O O . GLU A 1 121 ? 1.131 -12.220 -10.560 1.00 88.00 121 GLU A O 1
ATOM 1007 N N . GLU A 1 122 ? -0.104 -14.062 -10.172 1.00 90.44 122 GLU A N 1
ATOM 1008 C CA . GLU A 1 122 ? -1.247 -13.755 -11.034 1.00 90.44 122 GLU A CA 1
ATOM 1009 C C . GLU A 1 122 ? -2.040 -12.543 -10.524 1.00 90.44 122 GLU A C 1
ATOM 1011 O O . GLU A 1 122 ? -2.527 -11.739 -11.323 1.00 90.44 122 GLU A O 1
ATOM 1016 N N . ASP A 1 123 ? -2.100 -12.326 -9.205 1.00 90.88 123 ASP A N 1
ATOM 1017 C CA . ASP A 1 123 ? -2.801 -11.181 -8.603 1.00 90.88 123 ASP A CA 1
ATOM 1018 C C . ASP A 1 123 ? -2.209 -9.835 -9.057 1.00 90.88 123 ASP A C 1
ATOM 1020 O O . ASP A 1 123 ? -2.880 -8.797 -9.117 1.00 90.88 123 ASP A O 1
ATOM 1024 N N . PHE A 1 124 ? -0.929 -9.846 -9.423 1.00 93.88 124 PHE A N 1
ATOM 1025 C CA . PHE A 1 124 ? -0.164 -8.669 -9.813 1.00 93.88 124 PHE A CA 1
ATOM 1026 C C . PHE A 1 124 ? -0.299 -8.299 -11.294 1.00 93.88 124 PHE A C 1
ATOM 1028 O O . PHE A 1 124 ? 0.106 -7.199 -11.682 1.00 93.88 124 PHE A O 1
ATOM 1035 N N . GLU A 1 125 ? -0.875 -9.168 -12.129 1.00 93.81 125 GLU A N 1
ATOM 1036 C CA . GLU A 1 125 ? -1.099 -8.947 -13.567 1.00 93.81 125 GLU A CA 1
ATOM 1037 C C . GLU A 1 125 ? -1.745 -7.583 -13.851 1.00 93.81 125 GLU A C 1
ATOM 1039 O O . GLU A 1 125 ? -1.252 -6.781 -14.651 1.00 93.81 125 GLU A O 1
ATOM 1044 N N . LYS A 1 126 ? -2.848 -7.288 -13.153 1.00 92.56 126 LYS A N 1
ATOM 1045 C CA . LYS A 1 126 ? -3.630 -6.058 -13.352 1.00 92.56 126 LYS A CA 1
ATOM 1046 C C . LYS A 1 126 ? -2.865 -4.807 -12.918 1.00 92.56 126 LYS A C 1
ATOM 1048 O O . LYS A 1 126 ? -3.012 -3.760 -13.548 1.00 92.56 126 LYS A O 1
ATOM 1053 N N . ILE A 1 127 ? -2.025 -4.908 -11.884 1.00 94.94 127 ILE A N 1
ATOM 1054 C CA . ILE A 1 127 ? -1.162 -3.800 -11.453 1.00 94.94 127 ILE A CA 1
ATOM 1055 C C . ILE A 1 127 ? -0.074 -3.557 -12.503 1.00 94.94 127 ILE A C 1
ATOM 1057 O O . ILE A 1 127 ? 0.138 -2.411 -12.905 1.00 94.94 127 ILE A O 1
ATOM 1061 N N . ARG A 1 128 ? 0.568 -4.625 -12.997 1.00 94.38 128 ARG A N 1
ATOM 1062 C CA . ARG A 1 128 ? 1.636 -4.551 -14.005 1.00 94.38 128 ARG A CA 1
ATOM 1063 C C . ARG A 1 128 ? 1.182 -3.916 -15.312 1.00 94.38 128 ARG A C 1
ATOM 1065 O O . ARG A 1 128 ? 1.859 -3.023 -15.818 1.00 94.38 128 ARG A O 1
ATOM 1072 N N . LYS A 1 129 ? -0.005 -4.284 -15.803 1.00 93.88 129 LYS A N 1
ATOM 1073 C CA . LYS A 1 129 ? -0.613 -3.702 -17.018 1.00 93.88 129 LYS A CA 1
ATOM 1074 C C . LYS A 1 129 ? -0.843 -2.187 -16.920 1.00 93.88 129 LYS A C 1
ATOM 1076 O O . LYS A 1 129 ? -0.973 -1.524 -17.943 1.00 93.88 129 LYS A O 1
ATOM 1081 N N . LYS A 1 130 ? -0.880 -1.628 -15.705 1.00 93.62 130 LYS A N 1
ATOM 1082 C CA . LYS A 1 130 ? -1.106 -0.197 -15.440 1.00 93.62 130 LYS A CA 1
ATOM 1083 C C . LYS A 1 130 ? 0.140 0.545 -14.948 1.00 93.62 130 LYS A C 1
ATOM 1085 O O . LYS A 1 130 ? 0.034 1.702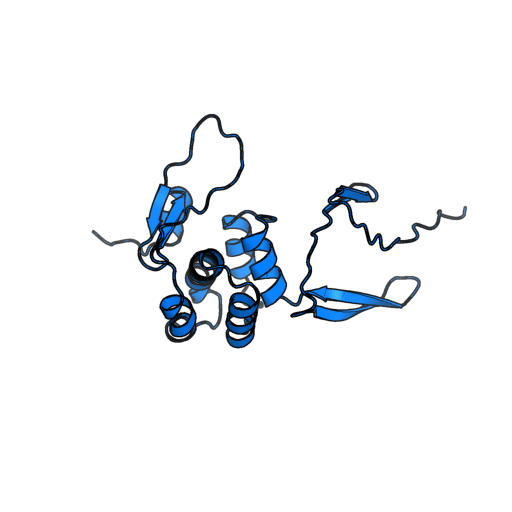 -14.531 1.00 93.62 130 LYS A O 1
ATOM 1090 N N . LEU A 1 131 ? 1.317 -0.082 -15.001 1.00 93.12 131 LEU A N 1
ATOM 1091 C CA . LEU A 1 131 ? 2.564 0.585 -14.636 1.00 93.12 131 LEU A CA 1
ATOM 1092 C C . LEU A 1 131 ? 2.857 1.764 -15.559 1.00 93.12 131 LEU A C 1
ATOM 1094 O O . LEU A 1 131 ? 2.634 1.732 -16.769 1.00 93.12 131 LEU A O 1
ATOM 1098 N N . SER A 1 132 ? 3.408 2.827 -14.975 1.00 89.25 132 SER A N 1
ATOM 1099 C CA . SER A 1 132 ? 3.950 3.918 -15.777 1.00 89.25 132 SER A CA 1
ATOM 1100 C C . SER A 1 132 ? 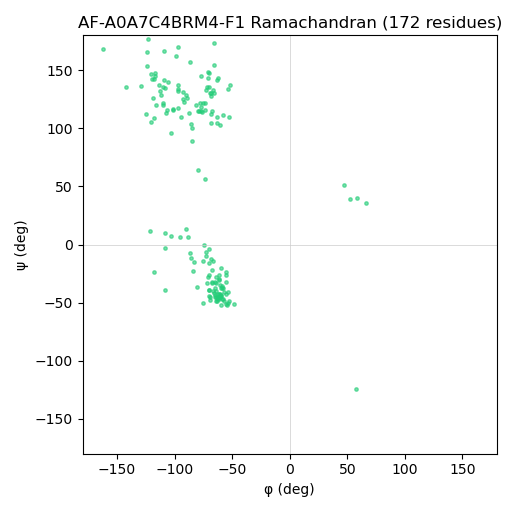5.234 3.482 -16.475 1.00 89.25 132 SER A C 1
ATOM 1102 O O . SER A 1 132 ? 6.041 2.763 -15.889 1.00 89.25 132 SER A O 1
ATOM 1104 N N . LYS A 1 133 ? 5.488 4.032 -17.668 1.00 88.44 133 LYS A N 1
ATOM 1105 C CA . LYS A 1 133 ? 6.813 3.989 -18.308 1.00 88.44 133 LYS A CA 1
ATOM 1106 C C . LYS A 1 133 ? 7.859 4.816 -17.547 1.00 88.44 133 LYS A C 1
ATOM 1108 O O . LYS A 1 133 ? 9.051 4.574 -17.686 1.00 88.44 133 LYS A O 1
ATOM 1113 N N . LYS A 1 134 ? 7.430 5.788 -16.730 1.00 90.75 134 LYS A N 1
ATOM 1114 C CA . LYS A 1 134 ? 8.336 6.629 -15.936 1.00 90.75 134 LYS A CA 1
ATOM 1115 C C . LYS A 1 134 ? 8.933 5.842 -14.771 1.00 90.75 134 LYS A C 1
ATOM 1117 O O . LYS A 1 134 ? 8.190 5.236 -14.003 1.00 90.75 134 LYS A O 1
ATOM 1122 N N . ILE A 1 135 ? 10.247 5.965 -14.596 1.00 89.81 135 ILE A N 1
ATOM 1123 C CA . ILE A 1 135 ? 10.955 5.477 -13.412 1.00 89.81 135 ILE A CA 1
ATOM 1124 C C . ILE A 1 135 ? 10.643 6.416 -12.242 1.00 89.81 135 ILE A C 1
ATOM 1126 O O . ILE A 1 135 ? 10.907 7.621 -12.297 1.00 89.81 135 ILE A O 1
ATOM 1130 N N . PHE A 1 136 ? 10.079 5.875 -11.164 1.00 87.69 136 PHE A N 1
ATOM 1131 C CA . PHE A 1 136 ? 9.856 6.630 -9.928 1.00 87.69 136 PHE A CA 1
ATOM 1132 C C . PHE A 1 136 ? 10.950 6.357 -8.906 1.00 87.69 136 PHE A C 1
ATOM 1134 O O . PHE A 1 136 ? 11.630 5.346 -8.979 1.00 87.69 136 PHE A O 1
ATOM 1141 N N . TYR A 1 137 ? 11.089 7.223 -7.902 1.00 85.44 137 TYR A N 1
ATOM 1142 C CA . TYR A 1 137 ? 11.946 6.941 -6.752 1.00 85.44 137 TYR A CA 1
ATOM 1143 C C . TYR A 1 137 ? 11.113 6.772 -5.484 1.00 85.44 137 TYR A C 1
ATOM 1145 O O . TYR A 1 137 ? 10.309 7.651 -5.138 1.00 85.44 137 TYR A O 1
ATOM 1153 N N . ALA A 1 138 ? 11.383 5.708 -4.731 1.00 79.94 138 ALA A N 1
ATOM 1154 C CA . ALA A 1 138 ? 10.921 5.503 -3.362 1.00 79.94 138 ALA A CA 1
ATOM 1155 C C . ALA A 1 138 ? 11.694 6.410 -2.380 1.00 79.94 138 ALA A C 1
ATOM 1157 O O . ALA A 1 138 ? 12.347 5.956 -1.449 1.00 79.94 138 ALA A O 1
ATOM 1158 N N . ARG A 1 139 ? 11.669 7.729 -2.621 1.00 71.12 139 ARG A N 1
ATOM 1159 C CA . ARG A 1 139 ? 12.348 8.718 -1.771 1.00 71.12 139 ARG A CA 1
ATOM 1160 C C . ARG A 1 139 ? 11.588 8.949 -0.475 1.00 71.12 139 ARG A C 1
ATOM 1162 O O . ARG A 1 139 ? 10.452 9.451 -0.512 1.00 71.12 139 ARG A O 1
ATOM 1169 N N . GLU A 1 140 ? 12.267 8.717 0.636 1.00 66.19 140 GLU A N 1
ATOM 1170 C CA . GLU A 1 140 ? 11.961 9.345 1.916 1.00 66.19 140 GLU A CA 1
ATOM 1171 C C . GLU A 1 140 ? 12.338 10.833 1.848 1.00 66.19 140 GLU A C 1
ATOM 1173 O O . GLU A 1 140 ? 13.233 11.226 1.101 1.00 66.19 140 GLU A O 1
ATOM 1178 N N . LYS A 1 141 ? 11.602 11.695 2.554 1.00 61.91 141 LYS A N 1
ATOM 1179 C CA . LYS A 1 141 ? 11.860 13.149 2.576 1.00 61.91 141 LYS A CA 1
ATOM 1180 C C . LYS A 1 141 ? 12.834 13.564 3.689 1.00 61.91 141 LYS A C 1
ATOM 1182 O O . LYS A 1 141 ? 12.908 14.747 4.004 1.00 61.91 141 LYS A O 1
ATOM 1187 N N . GLU A 1 142 ? 13.535 12.621 4.306 1.00 60.06 142 GLU A N 1
ATOM 1188 C CA . GLU A 1 142 ? 14.442 12.936 5.407 1.00 60.06 142 GLU A CA 1
ATOM 1189 C C . GLU A 1 142 ? 15.662 13.714 4.908 1.00 60.06 142 GLU A C 1
ATOM 1191 O O . GLU A 1 142 ? 16.312 13.326 3.934 1.00 60.06 142 GLU A O 1
ATOM 1196 N N . LEU A 1 143 ? 15.966 14.821 5.589 1.00 54.31 143 LEU A N 1
ATOM 1197 C CA . LEU A 1 143 ? 17.237 15.519 5.446 1.00 54.31 143 LEU A CA 1
ATOM 1198 C C . LEU A 1 143 ? 18.319 14.612 6.035 1.00 54.31 143 LEU A C 1
ATOM 1200 O O . LEU A 1 143 ? 18.416 14.465 7.250 1.00 54.31 143 LEU A O 1
ATOM 1204 N N . ARG A 1 144 ? 19.101 13.969 5.168 1.00 62.69 144 ARG A N 1
ATOM 1205 C CA . ARG A 1 144 ? 20.272 13.178 5.558 1.00 62.69 144 ARG A CA 1
ATOM 1206 C C . ARG A 1 144 ? 21.528 13.860 5.030 1.00 62.69 144 ARG A C 1
ATOM 1208 O O . ARG A 1 144 ? 21.538 14.297 3.879 1.00 62.69 144 ARG A O 1
ATOM 1215 N N . LEU A 1 145 ? 22.573 13.913 5.861 1.00 64.06 145 LEU A N 1
ATOM 1216 C CA . LEU A 1 145 ? 23.906 14.401 5.473 1.00 64.06 145 LEU A CA 1
ATOM 1217 C C . LEU A 1 145 ? 24.464 13.595 4.291 1.00 64.06 145 LEU A C 1
ATOM 1219 O O . LEU A 1 145 ? 25.060 14.153 3.376 1.00 64.06 145 LEU A O 1
ATOM 1223 N N . ILE A 1 146 ? 24.194 12.286 4.279 1.00 68.19 146 ILE A N 1
ATOM 1224 C CA . ILE A 1 146 ? 24.562 11.369 3.202 1.00 68.19 146 ILE A CA 1
ATOM 1225 C C . ILE A 1 146 ? 23.287 10.934 2.481 1.00 68.19 146 ILE A C 1
ATOM 1227 O O . ILE A 1 146 ? 22.370 10.371 3.087 1.00 68.19 146 ILE A O 1
ATOM 1231 N N . ARG A 1 147 ? 23.217 11.187 1.169 1.00 68.00 147 ARG A N 1
ATOM 1232 C CA . ARG A 1 147 ? 22.103 10.702 0.347 1.00 68.00 147 ARG A CA 1
ATOM 1233 C C . ARG A 1 147 ? 22.178 9.175 0.240 1.00 68.00 147 ARG A C 1
ATOM 1235 O O . ARG A 1 147 ? 23.239 8.659 -0.113 1.00 68.00 147 ARG A O 1
ATOM 1242 N N . PRO A 1 148 ? 21.078 8.447 0.492 1.00 74.50 148 PRO A N 1
ATOM 1243 C CA . PRO A 1 148 ? 21.072 7.006 0.299 1.00 74.50 148 PRO A CA 1
ATOM 1244 C C . PRO A 1 148 ? 21.312 6.671 -1.176 1.00 74.50 148 PRO A C 1
ATOM 1246 O O . PRO A 1 148 ? 20.811 7.359 -2.072 1.00 74.50 148 PRO A O 1
ATOM 1249 N N . ARG A 1 149 ? 22.078 5.606 -1.424 1.00 86.12 149 ARG A N 1
ATOM 1250 C CA . ARG A 1 149 ? 22.213 5.021 -2.761 1.00 86.12 149 ARG A CA 1
ATOM 1251 C C . ARG A 1 149 ? 20.903 4.336 -3.136 1.00 86.12 149 ARG A C 1
ATOM 1253 O O . ARG A 1 149 ? 20.234 3.754 -2.283 1.00 86.12 149 ARG A O 1
ATOM 1260 N N . TYR A 1 150 ? 20.537 4.424 -4.410 1.00 88.81 150 TYR A N 1
ATOM 1261 C CA . TYR A 1 150 ? 19.325 3.811 -4.944 1.00 88.81 150 TYR A CA 1
ATOM 1262 C C . TYR A 1 150 ? 19.683 2.809 -6.037 1.00 88.81 150 TYR A C 1
ATOM 1264 O O . TYR A 1 150 ? 20.559 3.079 -6.856 1.00 88.81 150 TYR A O 1
ATOM 1272 N N . LYS A 1 151 ? 18.952 1.696 -6.087 1.00 91.19 151 LYS A N 1
ATOM 1273 C CA . LYS A 1 151 ? 19.027 0.694 -7.152 1.00 91.19 151 LYS A CA 1
ATOM 1274 C C . LYS A 1 151 ? 17.704 0.590 -7.894 1.00 91.19 151 LYS A C 1
ATOM 1276 O O . LYS A 1 151 ? 16.635 0.749 -7.304 1.00 91.19 151 LYS A O 1
ATOM 1281 N N . TYR A 1 152 ? 17.790 0.340 -9.195 1.00 92.06 152 TYR A N 1
ATOM 1282 C CA . TYR A 1 152 ? 16.621 0.177 -10.047 1.00 92.06 152 TYR A CA 1
ATOM 1283 C C . TYR A 1 152 ? 16.016 -1.215 -9.868 1.00 92.06 152 TYR A C 1
ATOM 1285 O O . TYR A 1 152 ? 16.686 -2.214 -10.115 1.00 92.06 152 TYR A O 1
ATOM 1293 N N . TYR A 1 153 ? 14.747 -1.282 -9.467 1.00 91.12 153 TYR A N 1
ATOM 1294 C CA . TYR A 1 153 ? 13.985 -2.524 -9.411 1.00 91.12 153 TYR A CA 1
ATOM 1295 C C . TYR A 1 153 ? 13.031 -2.602 -10.605 1.00 91.12 153 TYR A C 1
ATOM 1297 O O . TYR A 1 153 ? 11.933 -2.033 -10.597 1.00 91.12 153 TYR A O 1
ATOM 1305 N N . GLY A 1 154 ? 13.480 -3.299 -11.654 1.00 90.00 154 GLY A N 1
ATOM 1306 C CA . GLY A 1 154 ? 12.819 -3.324 -12.962 1.00 90.00 154 GLY A CA 1
ATOM 1307 C C . GLY A 1 154 ? 11.389 -3.859 -12.938 1.00 90.00 154 GLY A C 1
ATOM 1308 O O . GLY A 1 154 ? 10.531 -3.308 -13.623 1.00 90.00 154 GLY A O 1
ATOM 1309 N N . LYS A 1 155 ? 11.102 -4.847 -12.079 1.00 91.62 155 LYS A N 1
ATOM 1310 C CA . LYS A 1 155 ? 9.773 -5.473 -11.954 1.00 91.62 155 LYS A CA 1
ATOM 1311 C C . LYS A 1 155 ? 8.650 -4.460 -11.682 1.00 91.62 155 LYS A C 1
ATOM 1313 O O . LYS A 1 155 ? 7.537 -4.641 -12.166 1.00 91.62 155 LYS A O 1
ATOM 1318 N N . TRP A 1 156 ? 8.955 -3.375 -10.963 1.00 93.62 156 TRP A N 1
ATOM 1319 C CA . TRP A 1 156 ? 7.988 -2.329 -10.598 1.00 93.62 156 TRP A CA 1
ATOM 1320 C C . TRP A 1 156 ? 8.359 -0.931 -11.104 1.00 93.62 156 TRP A C 1
ATOM 1322 O O . TRP A 1 156 ? 7.741 0.053 -10.693 1.00 93.62 156 TRP A O 1
ATOM 1332 N N . ASN A 1 157 ? 9.347 -0.826 -11.998 1.00 93.88 157 ASN A N 1
ATOM 1333 C CA . ASN A 1 157 ? 9.838 0.429 -12.575 1.00 93.88 157 ASN A CA 1
ATOM 1334 C C . ASN A 1 157 ? 10.082 1.530 -11.513 1.00 93.88 157 ASN A C 1
ATOM 1336 O O . ASN A 1 157 ? 9.545 2.644 -11.579 1.00 93.88 157 ASN A O 1
ATOM 1340 N N . ILE A 1 158 ? 10.830 1.182 -10.461 1.00 91.94 158 ILE A N 1
ATOM 1341 C CA . ILE A 1 158 ? 11.051 2.053 -9.302 1.00 91.94 158 ILE A CA 1
ATOM 1342 C C . ILE A 1 158 ? 12.483 1.938 -8.766 1.00 91.94 158 ILE A C 1
ATOM 1344 O O . ILE A 1 158 ? 13.033 0.852 -8.619 1.00 91.94 158 ILE A O 1
ATOM 1348 N N . MET A 1 159 ? 13.089 3.083 -8.460 1.00 91.25 159 MET A N 1
ATOM 1349 C CA . MET A 1 159 ? 14.356 3.207 -7.747 1.00 91.25 159 MET A CA 1
ATOM 1350 C C . MET A 1 159 ? 14.100 3.078 -6.246 1.00 91.25 159 MET A C 1
ATOM 1352 O O . MET A 1 159 ? 13.370 3.894 -5.670 1.00 91.25 159 MET A O 1
ATOM 1356 N N . ILE A 1 160 ? 14.719 2.090 -5.608 1.00 89.00 160 ILE A N 1
ATOM 1357 C CA . ILE A 1 160 ? 14.576 1.802 -4.176 1.00 89.00 160 ILE A CA 1
ATOM 1358 C C . ILE A 1 160 ? 15.908 1.979 -3.445 1.00 89.00 160 ILE A C 1
ATOM 1360 O O . ILE A 1 160 ? 16.954 1.772 -4.065 1.00 89.00 160 ILE A O 1
ATOM 1364 N N . PRO A 1 161 ? 15.897 2.406 -2.168 1.00 87.56 161 PRO A N 1
ATOM 1365 C CA . PRO A 1 161 ? 17.112 2.479 -1.364 1.00 87.56 161 PRO A CA 1
ATOM 1366 C C . PRO A 1 161 ? 17.870 1.150 -1.397 1.00 87.56 161 PRO A C 1
ATOM 1368 O O . PRO A 1 161 ? 17.261 0.086 -1.324 1.00 87.56 161 PRO A O 1
ATOM 1371 N N . GLU A 1 162 ? 19.191 1.197 -1.536 1.00 87.75 162 GLU A N 1
ATOM 1372 C CA . GLU A 1 162 ? 20.021 0.004 -1.733 1.00 87.75 162 GLU A CA 1
ATOM 1373 C C . GLU A 1 162 ? 19.906 -0.997 -0.567 1.00 87.75 162 GLU A C 1
ATOM 1375 O O . GLU A 1 162 ? 19.804 -2.201 -0.793 1.00 87.75 162 GLU A O 1
ATOM 1380 N N . ASN A 1 163 ? 19.808 -0.506 0.671 1.00 82.81 163 ASN A N 1
ATOM 1381 C CA . ASN A 1 163 ? 19.556 -1.324 1.862 1.00 82.81 163 ASN A CA 1
ATOM 1382 C C . ASN A 1 163 ? 18.241 -2.111 1.772 1.00 82.81 163 ASN A C 1
ATOM 1384 O O . ASN A 1 163 ? 18.170 -3.239 2.253 1.00 82.81 163 ASN A O 1
ATOM 1388 N N . LEU A 1 164 ? 17.213 -1.518 1.165 1.00 81.81 164 LEU A N 1
ATOM 1389 C CA . LEU A 1 164 ? 15.929 -2.164 0.941 1.00 81.81 164 LEU A CA 1
ATOM 1390 C C . LEU A 1 164 ? 15.989 -3.086 -0.284 1.00 81.81 164 LEU A C 1
ATOM 1392 O O . LEU A 1 164 ? 15.431 -4.175 -0.251 1.00 81.81 164 LEU A O 1
ATOM 1396 N N . TYR A 1 165 ? 16.723 -2.708 -1.336 1.00 86.38 165 TYR A N 1
ATOM 1397 C CA . TYR A 1 165 ? 16.909 -3.532 -2.534 1.00 86.38 165 TYR A CA 1
ATOM 1398 C C . TYR A 1 165 ? 17.393 -4.940 -2.192 1.00 86.38 165 TYR A C 1
ATOM 1400 O O . TYR A 1 165 ? 16.792 -5.909 -2.639 1.00 86.38 165 TYR A O 1
ATOM 1408 N N . TYR A 1 166 ? 18.425 -5.066 -1.357 1.00 83.06 166 TYR A N 1
ATOM 1409 C CA . TYR A 1 166 ? 18.977 -6.375 -0.990 1.00 83.06 166 TYR A CA 1
ATOM 1410 C C . TYR A 1 166 ? 18.069 -7.219 -0.088 1.00 83.06 166 TYR A C 1
ATOM 1412 O O . TYR A 1 166 ? 18.293 -8.417 0.042 1.00 83.06 166 TYR A O 1
ATOM 1420 N N . GLN A 1 167 ? 17.055 -6.618 0.538 1.00 77.25 167 GLN A N 1
ATOM 1421 C CA . GLN A 1 167 ? 16.063 -7.353 1.329 1.00 77.25 167 GLN A CA 1
ATOM 1422 C C . GLN A 1 167 ? 14.932 -7.919 0.463 1.00 77.25 167 GLN A C 1
ATOM 1424 O O . GLN A 1 167 ? 14.249 -8.844 0.894 1.00 77.25 167 GLN A O 1
ATOM 1429 N N . ILE A 1 168 ? 14.707 -7.333 -0.718 1.00 78.06 168 ILE A N 1
ATOM 1430 C CA . ILE A 1 168 ? 13.561 -7.632 -1.590 1.00 78.06 168 ILE A CA 1
ATOM 1431 C C . ILE A 1 168 ? 13.993 -8.400 -2.837 1.00 78.06 168 ILE A C 1
ATOM 1433 O O . ILE A 1 168 ? 13.280 -9.285 -3.307 1.00 78.06 168 ILE A O 1
ATOM 1437 N N . ALA A 1 169 ? 15.138 -8.045 -3.417 1.00 70.50 169 ALA A N 1
ATOM 1438 C CA . ALA A 1 169 ? 15.654 -8.740 -4.579 1.00 70.50 169 ALA A CA 1
ATOM 1439 C C . ALA A 1 169 ? 16.047 -10.169 -4.171 1.00 70.50 169 ALA A C 1
ATOM 1441 O O . ALA A 1 169 ? 16.720 -10.337 -3.148 1.00 70.50 169 ALA A O 1
ATOM 1442 N N . PRO A 1 170 ? 15.651 -11.198 -4.943 1.00 60.56 170 PRO A N 1
ATOM 1443 C CA . PRO A 1 170 ? 16.151 -12.545 -4.715 1.00 60.56 170 PRO A CA 1
ATOM 1444 C C . PRO A 1 170 ? 17.680 -12.495 -4.720 1.00 60.56 170 PRO A C 1
ATOM 1446 O O . PRO A 1 170 ? 18.271 -11.838 -5.581 1.00 60.56 170 PRO A O 1
ATOM 1449 N N . LYS A 1 171 ? 18.316 -13.149 -3.740 1.00 53.81 171 LYS A N 1
ATOM 1450 C CA . LYS A 1 171 ? 19.770 -13.314 -3.750 1.00 53.81 171 LYS A CA 1
ATOM 1451 C C . LYS A 1 171 ? 20.111 -14.039 -5.045 1.00 53.81 171 LYS A C 1
ATOM 1453 O O . LYS A 1 171 ? 19.739 -15.196 -5.214 1.00 53.81 171 LYS A O 1
ATOM 1458 N N . THR A 1 172 ? 20.765 -13.353 -5.974 1.00 44.97 172 THR A N 1
ATOM 1459 C CA . THR A 1 172 ? 21.442 -14.027 -7.073 1.00 44.97 172 THR A CA 1
ATOM 1460 C C . THR A 1 172 ? 22.522 -14.869 -6.411 1.00 44.97 172 THR A C 1
ATOM 1462 O O . THR A 1 172 ? 23.490 -14.317 -5.891 1.00 44.97 172 THR A O 1
ATOM 1465 N N . ASN A 1 173 ? 22.313 -16.183 -6.334 1.00 34.88 173 ASN A N 1
ATOM 1466 C CA . ASN A 1 173 ? 23.416 -17.096 -6.077 1.00 34.88 173 ASN A CA 1
ATOM 1467 C C . ASN A 1 173 ? 24.349 -16.938 -7.282 1.00 34.88 173 ASN A C 1
ATOM 1469 O O . ASN A 1 173 ? 23.945 -17.234 -8.407 1.00 34.88 173 ASN A O 1
ATOM 1473 N N . ILE A 1 174 ? 25.511 -16.334 -7.038 1.00 35.03 174 ILE A N 1
ATOM 1474 C CA . ILE A 1 174 ? 26.653 -16.351 -7.954 1.00 35.03 174 ILE A CA 1
ATOM 1475 C C . ILE A 1 174 ? 27.391 -17.658 -7.694 1.00 35.03 174 ILE A C 1
ATOM 1477 O O . ILE A 1 174 ? 27.546 -17.983 -6.494 1.00 35.03 174 ILE A O 1
#